Protein AF-A0A6N8ZCB4-F1 (afdb_monomer)

Secondary structure (DSSP, 8-state):
--HHHHHHHHHHHHHHHHHHTTT-HHHHHHHHHHHHHHHHHHHHHHHT---SSHHHHHHHHHHHHHHH--THHHHHHHHHHHHHHHHHH----HHHHHHHHHHHHHHHH-GGGHHHHS---------

Foldseek 3Di:
DVLVVLQVLLVVLLVVLVVCLVPPQLSSLVSLLSSLLSNLVSLCVLVVHDRPDPVRQQVSLVVLCVVQVDPLSNVLNVLSVVSNVCNVVVPDDSVSSVVNSVSSVCNNPPPSCPCSSPRDPPPDPDD

Mean predicted aligned error: 4.88 Å

Structure (mmCIF, N/CA/C/O backbone):
data_AF-A0A6N8ZCB4-F1
#
_entry.id   AF-A0A6N8ZCB4-F1
#
loop_
_atom_site.group_PDB
_atom_site.id
_atom_site.type_symbol
_atom_site.label_atom_id
_atom_site.label_alt_id
_atom_site.label_comp_id
_atom_site.label_asym_id
_atom_site.label_entity_id
_atom_site.label_seq_id
_atom_site.pdbx_PDB_ins_code
_atom_site.Cartn_x
_atom_site.Cartn_y
_atom_site.Cartn_z
_atom_site.occupancy
_atom_site.B_iso_or_equiv
_atom_site.auth_seq_id
_atom_site.auth_comp_id
_atom_site.auth_asym_id
_atom_site.auth_atom_id
_atom_site.pdbx_PDB_model_num
ATOM 1 N N . MET A 1 1 ? -14.830 13.642 7.486 1.00 59.03 1 MET A N 1
ATOM 2 C CA . MET A 1 1 ? -14.548 14.428 6.261 1.00 59.03 1 MET A CA 1
ATOM 3 C C . MET A 1 1 ? -13.111 14.262 5.731 1.00 59.03 1 MET A C 1
ATOM 5 O O . MET A 1 1 ? -12.894 14.617 4.583 1.00 59.03 1 MET A O 1
ATOM 9 N N . ALA A 1 2 ? -12.165 13.640 6.457 1.00 68.75 2 ALA A N 1
ATOM 10 C CA . ALA A 1 2 ? -10.828 13.297 5.932 1.00 68.75 2 ALA A CA 1
ATOM 11 C C . ALA A 1 2 ? -10.698 11.849 5.391 1.00 68.75 2 ALA A C 1
ATOM 13 O O . ALA A 1 2 ? -10.017 11.632 4.395 1.00 68.75 2 ALA A O 1
ATOM 14 N N . THR A 1 3 ? -11.438 10.876 5.940 1.00 82.50 3 THR A N 1
ATOM 15 C CA . THR A 1 3 ? -11.426 9.459 5.504 1.00 82.50 3 THR A CA 1
ATOM 16 C C . THR A 1 3 ? -11.688 9.258 4.006 1.00 82.50 3 THR A C 1
ATOM 18 O O . THR A 1 3 ? -10.925 8.568 3.338 1.00 82.50 3 THR A O 1
ATOM 21 N N . ARG A 1 4 ? -12.720 9.909 3.444 1.00 85.81 4 ARG A N 1
ATOM 22 C CA . ARG A 1 4 ? -13.045 9.804 2.007 1.00 85.81 4 ARG A CA 1
ATOM 23 C C . ARG A 1 4 ? -11.931 10.371 1.120 1.00 85.81 4 ARG A C 1
ATOM 25 O O . ARG A 1 4 ? -11.665 9.814 0.064 1.00 85.81 4 ARG A O 1
ATOM 32 N N . LYS A 1 5 ? -11.261 11.445 1.555 1.00 92.50 5 LYS A N 1
ATOM 33 C CA . LYS A 1 5 ? -10.121 12.026 0.828 1.00 92.50 5 LYS A CA 1
ATOM 34 C C . LYS A 1 5 ? -8.970 11.025 0.741 1.00 92.50 5 LYS A C 1
ATOM 36 O O . LYS A 1 5 ? -8.362 10.892 -0.312 1.00 92.50 5 LYS A O 1
ATOM 41 N N . TYR A 1 6 ? -8.691 10.318 1.833 1.00 94.06 6 TYR A N 1
ATOM 42 C CA . TYR A 1 6 ? -7.657 9.290 1.862 1.00 94.06 6 TYR A CA 1
ATOM 43 C C . TYR A 1 6 ? -8.021 8.063 1.011 1.00 94.06 6 TYR A C 1
ATOM 45 O O . TYR A 1 6 ? -7.175 7.581 0.270 1.00 94.06 6 TYR A O 1
ATOM 53 N N . GLN A 1 7 ? -9.278 7.612 1.018 1.00 94.00 7 GLN A N 1
ATOM 54 C CA . GLN A 1 7 ? -9.734 6.533 0.124 1.00 94.00 7 GLN A CA 1
ATOM 55 C C . GLN A 1 7 ? -9.573 6.910 -1.356 1.00 94.00 7 GLN A C 1
ATOM 57 O O . GLN A 1 7 ? -8.931 6.186 -2.106 1.00 94.00 7 GLN A O 1
ATOM 62 N N . GLN A 1 8 ? -10.039 8.099 -1.748 1.00 95.38 8 GLN A N 1
ATOM 63 C CA . GLN A 1 8 ? -9.885 8.595 -3.121 1.00 95.38 8 GLN A CA 1
ATOM 64 C C . GLN A 1 8 ? -8.414 8.751 -3.525 1.00 95.38 8 GLN A C 1
ATOM 66 O O . GLN A 1 8 ? -8.045 8.451 -4.656 1.00 95.38 8 GLN A O 1
ATOM 71 N N . ALA A 1 9 ? -7.557 9.211 -2.608 1.00 97.25 9 ALA A N 1
ATOM 72 C CA . ALA A 1 9 ? -6.123 9.296 -2.860 1.00 97.25 9 ALA A CA 1
ATOM 73 C C . ALA A 1 9 ? -5.485 7.908 -3.027 1.00 97.25 9 ALA A C 1
ATOM 75 O O . ALA A 1 9 ? -4.601 7.754 -3.862 1.00 97.25 9 ALA A O 1
ATOM 76 N N . SER A 1 10 ? -5.938 6.910 -2.262 1.00 97.75 10 SER A N 1
ATOM 77 C CA . SER A 1 10 ? -5.489 5.521 -2.392 1.00 97.75 10 SER A CA 1
ATOM 78 C C . SER A 1 10 ? -5.813 4.962 -3.778 1.00 97.75 10 SER A C 1
ATOM 80 O O . SER A 1 10 ? -4.911 4.522 -4.486 1.00 97.75 10 SER A O 1
ATOM 82 N N . GLU A 1 11 ? -7.071 5.089 -4.209 1.00 97.19 11 GLU A N 1
ATOM 83 C CA . GLU A 1 11 ? -7.534 4.668 -5.538 1.00 97.19 11 GLU A CA 1
ATOM 84 C C . GLU A 1 11 ? -6.770 5.384 -6.658 1.00 97.19 11 GLU A C 1
ATOM 86 O O . GLU A 1 11 ? -6.314 4.759 -7.616 1.00 97.19 11 GLU A O 1
ATOM 91 N N . HIS A 1 12 ? -6.587 6.700 -6.520 1.00 98.25 12 HIS A N 1
ATOM 92 C CA . HIS A 1 12 ? -5.858 7.498 -7.496 1.00 98.25 12 HIS A CA 1
ATOM 93 C C . HIS A 1 12 ? -4.396 7.060 -7.619 1.00 98.25 12 HIS A C 1
ATOM 95 O O . HIS A 1 12 ? -3.903 6.898 -8.733 1.00 98.25 12 HIS A O 1
ATOM 101 N N . PHE A 1 13 ? -3.705 6.841 -6.498 1.00 98.69 13 PHE A N 1
ATOM 102 C CA . PHE A 1 13 ? -2.318 6.391 -6.533 1.00 98.69 13 PHE A CA 1
ATOM 103 C C . PHE A 1 13 ? -2.172 4.983 -7.094 1.00 98.69 13 PHE A C 1
ATOM 105 O O . PHE A 1 13 ? -1.251 4.770 -7.874 1.00 98.69 13 PHE A O 1
ATOM 112 N N . LEU A 1 14 ? -3.084 4.057 -6.790 1.00 98.56 14 LEU A N 1
ATOM 113 C CA . LEU A 1 14 ? -3.036 2.716 -7.374 1.00 98.56 14 LEU A CA 1
ATOM 114 C C . LEU A 1 14 ? -3.213 2.763 -8.901 1.00 98.56 14 LEU A C 1
ATOM 116 O O . LEU A 1 14 ? -2.480 2.102 -9.632 1.00 98.56 14 LEU A O 1
ATOM 120 N N . ALA A 1 15 ? -4.133 3.598 -9.394 1.00 98.38 15 ALA A N 1
ATOM 121 C CA . ALA A 1 15 ? -4.316 3.797 -10.830 1.00 98.38 15 ALA A CA 1
ATOM 122 C C . ALA A 1 15 ? -3.070 4.410 -11.496 1.00 98.38 15 ALA A C 1
ATOM 124 O O . ALA A 1 15 ? -2.675 3.967 -12.571 1.00 98.38 15 ALA A O 1
ATOM 125 N N . GLN A 1 16 ? -2.434 5.397 -10.854 1.00 98.50 16 GLN A N 1
ATOM 126 C CA . GLN A 1 16 ? -1.174 5.969 -11.340 1.00 98.50 16 GLN A CA 1
ATOM 127 C C . GLN A 1 16 ? -0.039 4.942 -11.325 1.00 98.50 16 GLN A C 1
ATOM 129 O O . GLN A 1 16 ? 0.710 4.868 -12.289 1.00 98.50 16 GLN A O 1
ATOM 134 N N . ALA A 1 17 ? 0.064 4.118 -10.281 1.00 98.50 17 ALA A N 1
ATOM 135 C CA . ALA A 1 17 ? 1.085 3.079 -10.189 1.00 98.50 17 ALA A CA 1
ATOM 136 C C . ALA A 1 17 ? 1.014 2.106 -11.375 1.00 98.50 17 ALA A C 1
ATOM 138 O O . ALA A 1 17 ? 2.032 1.810 -11.991 1.00 98.50 17 ALA A O 1
ATOM 139 N N . GLY A 1 18 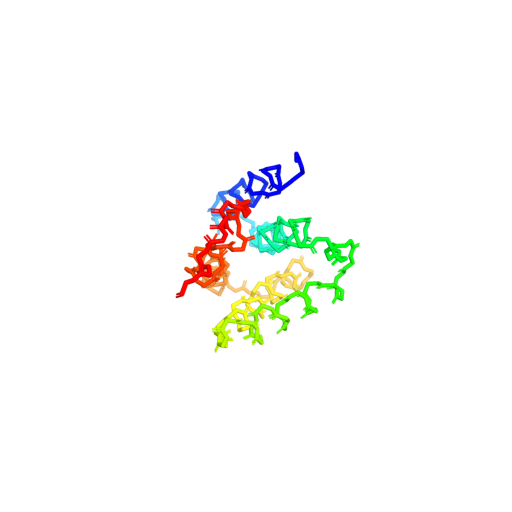? -0.196 1.682 -11.755 1.00 97.81 18 GLY A N 1
ATOM 140 C CA . GLY A 1 18 ? -0.396 0.828 -12.927 1.00 97.81 18 GLY A CA 1
ATOM 141 C C . GLY A 1 18 ? -0.049 1.501 -14.262 1.00 97.81 18 GLY A C 1
ATOM 142 O O . GLY A 1 18 ? 0.369 0.819 -15.192 1.00 97.81 18 GLY A O 1
ATOM 143 N N . GLN A 1 19 ? -0.192 2.828 -14.372 1.00 97.81 19 GLN A N 1
ATOM 144 C CA . GLN A 1 19 ? 0.240 3.580 -15.560 1.00 97.81 19 GLN A CA 1
ATOM 145 C C . GLN A 1 19 ? 1.768 3.653 -15.648 1.00 97.81 19 GLN A C 1
ATOM 147 O O . GLN A 1 19 ? 2.325 3.436 -16.721 1.00 97.81 19 GLN A O 1
ATOM 152 N N . GLU A 1 20 ? 2.425 3.921 -14.519 1.00 97.94 20 GLU A N 1
ATOM 153 C CA . GLU A 1 20 ? 3.883 4.051 -14.434 1.00 97.94 20 GLU A CA 1
ATOM 154 C C . GLU A 1 20 ? 4.604 2.702 -14.549 1.00 97.94 20 GLU A C 1
ATOM 156 O O . GLU A 1 20 ? 5.763 2.665 -14.941 1.00 97.94 20 GLU A O 1
ATOM 161 N N . LEU A 1 21 ? 3.930 1.578 -14.280 1.00 97.75 21 LEU A N 1
ATOM 162 C CA . LEU A 1 21 ? 4.518 0.235 -14.378 1.00 97.75 21 LEU A CA 1
ATOM 163 C C . LEU A 1 21 ? 5.152 -0.046 -15.755 1.00 97.75 21 LEU A C 1
ATOM 165 O O . LEU A 1 21 ? 6.115 -0.800 -15.856 1.00 97.75 21 LEU A O 1
ATOM 169 N N . ALA A 1 22 ? 4.631 0.573 -16.819 1.00 93.88 22 ALA A N 1
ATOM 170 C CA . ALA A 1 22 ? 5.149 0.419 -18.176 1.00 93.88 22 ALA A CA 1
ATOM 171 C C . ALA A 1 22 ? 6.296 1.388 -18.533 1.00 93.88 22 ALA A C 1
ATOM 173 O O . ALA A 1 22 ? 6.887 1.244 -19.606 1.00 93.88 22 ALA A O 1
ATOM 174 N N . SER A 1 23 ? 6.592 2.385 -17.693 1.00 96.12 23 SER A N 1
ATOM 175 C CA . SER A 1 23 ? 7.492 3.502 -18.025 1.00 96.12 23 SER A CA 1
ATOM 176 C C . SER A 1 23 ? 8.544 3.826 -16.966 1.00 96.12 23 SER A C 1
ATOM 178 O O . SER A 1 23 ? 9.684 4.107 -17.329 1.00 96.12 23 SER A O 1
ATOM 180 N N . ASP A 1 24 ? 8.182 3.814 -15.687 1.00 98.25 24 ASP A N 1
ATOM 181 C CA . ASP A 1 24 ? 9.005 4.274 -14.568 1.00 98.25 24 ASP A CA 1
ATOM 182 C C . ASP A 1 24 ? 8.712 3.414 -13.323 1.00 98.25 24 ASP A C 1
ATOM 184 O O . ASP A 1 24 ? 7.780 3.663 -12.553 1.00 98.25 24 ASP A O 1
ATOM 188 N N . LEU A 1 25 ? 9.504 2.349 -13.147 1.00 98.50 25 LEU A N 1
ATOM 189 C CA . LEU A 1 25 ? 9.333 1.379 -12.061 1.00 98.50 25 LEU A CA 1
ATOM 190 C C . LEU A 1 25 ? 9.503 1.989 -10.655 1.00 98.50 25 LEU A C 1
ATOM 192 O O . LEU A 1 25 ? 8.685 1.662 -9.785 1.00 98.50 25 LEU A O 1
ATOM 196 N N . PRO A 1 26 ? 10.477 2.888 -10.394 1.00 98.56 26 PRO A N 1
ATOM 197 C CA . PRO A 1 26 ? 10.546 3.628 -9.135 1.00 98.56 26 PRO A CA 1
ATOM 198 C C . PRO A 1 26 ? 9.267 4.407 -8.840 1.00 98.56 26 PRO A C 1
ATOM 200 O O . PRO A 1 26 ? 8.718 4.302 -7.741 1.00 98.56 26 PRO A O 1
ATOM 203 N N . GLN A 1 27 ? 8.745 5.148 -9.820 1.00 98.62 27 GLN A N 1
ATOM 204 C CA . GLN A 1 27 ? 7.514 5.914 -9.636 1.00 98.62 27 GLN A CA 1
ATOM 205 C C . GLN A 1 27 ? 6.296 5.011 -9.447 1.00 98.62 27 GLN A C 1
ATOM 207 O O . GLN A 1 27 ? 5.462 5.299 -8.585 1.00 98.62 27 GLN A O 1
ATOM 212 N N . ALA A 1 28 ? 6.200 3.901 -10.182 1.00 98.75 28 ALA A N 1
ATOM 213 C CA . ALA A 1 28 ? 5.161 2.897 -9.967 1.00 98.75 28 ALA A CA 1
ATOM 214 C C . ALA A 1 28 ? 5.190 2.374 -8.523 1.00 98.75 28 ALA A C 1
ATOM 216 O O . ALA A 1 28 ? 4.154 2.286 -7.860 1.00 98.75 28 ALA A O 1
ATOM 217 N N . SER A 1 29 ? 6.392 2.120 -8.009 1.00 98.81 29 SER A N 1
ATOM 218 C CA . SER A 1 29 ? 6.616 1.588 -6.670 1.00 98.81 29 SER A CA 1
ATOM 219 C C . SER A 1 29 ? 6.245 2.598 -5.573 1.00 98.81 29 SER A C 1
ATOM 221 O O . SER A 1 29 ? 5.470 2.274 -4.669 1.00 98.81 29 SER A O 1
ATOM 223 N N . GLU A 1 30 ? 6.681 3.857 -5.689 1.00 98.75 30 GLU A N 1
ATOM 224 C CA . GLU A 1 30 ? 6.309 4.917 -4.738 1.00 98.75 30 GLU A CA 1
ATOM 225 C C . GLU A 1 30 ? 4.799 5.184 -4.739 1.00 98.75 30 GLU A C 1
ATOM 227 O O . GLU A 1 30 ? 4.185 5.401 -3.690 1.00 98.75 30 GLU A O 1
ATOM 232 N N . LYS A 1 31 ? 4.152 5.119 -5.907 1.00 98.81 31 LYS A N 1
ATOM 233 C CA . LYS A 1 31 ? 2.694 5.247 -6.012 1.00 98.81 31 LYS A CA 1
ATOM 234 C C . LYS A 1 31 ? 1.970 4.058 -5.387 1.00 98.81 31 LYS A C 1
ATOM 236 O O . LYS A 1 31 ? 0.986 4.275 -4.679 1.00 98.81 31 LYS A O 1
ATOM 241 N N . GLY A 1 32 ? 2.471 2.837 -5.567 1.00 98.81 32 GLY A N 1
ATOM 242 C CA . GLY A 1 32 ? 1.957 1.642 -4.898 1.00 98.81 32 GLY A CA 1
ATOM 243 C C . GLY A 1 32 ? 2.012 1.765 -3.374 1.00 98.81 32 GLY A C 1
ATOM 244 O O . GLY A 1 32 ? 0.993 1.631 -2.690 1.00 98.81 32 GLY A O 1
ATOM 245 N N . TRP A 1 33 ? 3.172 2.133 -2.825 1.00 98.75 33 TRP A N 1
ATOM 246 C CA . TRP A 1 33 ? 3.304 2.397 -1.391 1.00 98.75 33 TRP A CA 1
ATOM 247 C C . TRP A 1 33 ? 2.401 3.547 -0.922 1.00 98.75 33 TRP A C 1
ATOM 249 O O . TRP A 1 33 ? 1.718 3.453 0.107 1.00 98.75 33 TRP A O 1
ATOM 259 N N . GLY A 1 34 ? 2.327 4.623 -1.707 1.00 98.50 3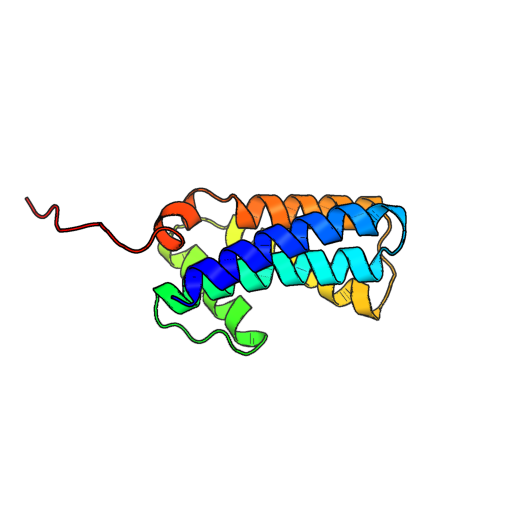4 GLY A N 1
ATOM 260 C CA . GLY A 1 34 ? 1.409 5.733 -1.495 1.00 98.50 34 GLY A CA 1
ATOM 261 C C . GLY A 1 34 ? -0.036 5.255 -1.363 1.00 98.50 34 GLY A C 1
ATOM 262 O O . GLY A 1 34 ? -0.711 5.609 -0.396 1.00 98.50 34 GLY A O 1
ATOM 263 N N . ALA A 1 35 ? -0.505 4.395 -2.266 1.00 98.56 35 ALA A N 1
ATOM 264 C CA . ALA A 1 35 ? -1.852 3.841 -2.222 1.00 98.56 35 ALA A CA 1
ATOM 265 C C . ALA A 1 35 ? -2.117 3.066 -0.918 1.00 98.56 35 ALA A C 1
ATOM 267 O O . ALA A 1 35 ? -3.122 3.326 -0.242 1.00 98.56 35 ALA A O 1
ATOM 268 N N . ALA A 1 36 ? -1.185 2.199 -0.513 1.00 98.50 36 ALA A N 1
ATOM 269 C CA . ALA A 1 36 ? -1.270 1.442 0.736 1.00 98.50 36 ALA A CA 1
ATOM 270 C C . ALA A 1 36 ? -1.309 2.358 1.975 1.00 98.50 36 ALA A C 1
ATOM 272 O O . ALA A 1 36 ? -2.140 2.192 2.869 1.00 98.50 36 ALA A O 1
ATOM 273 N N . THR A 1 37 ? -0.453 3.379 2.049 1.00 98.25 37 THR A N 1
ATOM 274 C CA . THR A 1 37 ? -0.462 4.281 3.213 1.00 98.25 37 THR A CA 1
ATOM 275 C C . THR A 1 37 ? -1.725 5.130 3.288 1.00 98.25 37 THR A C 1
ATOM 277 O O . THR A 1 37 ? -2.210 5.393 4.388 1.00 98.25 37 THR A O 1
ATOM 280 N N . GLN A 1 38 ? -2.301 5.539 2.154 1.00 97.62 38 GLN A N 1
ATOM 281 C CA . GLN A 1 38 ? -3.550 6.300 2.141 1.00 97.62 38 GLN A CA 1
ATOM 282 C C . GLN A 1 38 ? -4.730 5.471 2.667 1.00 97.62 38 GLN A C 1
ATOM 284 O O . GLN A 1 38 ? -5.511 5.989 3.468 1.00 97.62 38 GLN A O 1
ATOM 289 N N . ILE A 1 39 ? -4.834 4.178 2.329 1.00 97.0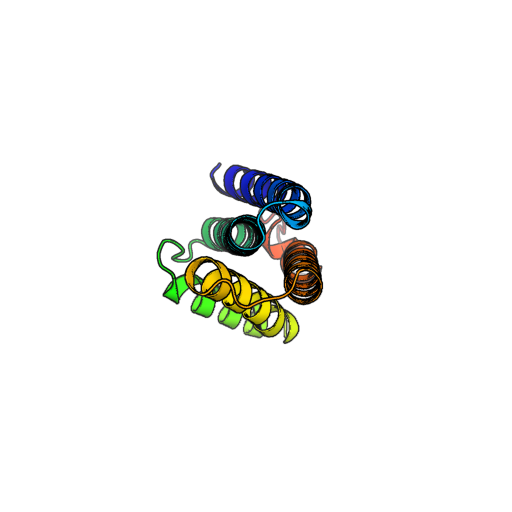0 39 ILE A N 1
ATOM 290 C CA . ILE A 1 39 ? -5.908 3.346 2.893 1.00 97.00 39 ILE A CA 1
ATOM 291 C C . ILE A 1 39 ? -5.739 3.152 4.408 1.00 97.00 39 ILE A C 1
ATOM 293 O O . ILE A 1 39 ? -6.709 3.263 5.163 1.00 97.00 39 ILE A O 1
ATOM 297 N N . LEU A 1 40 ? -4.498 2.998 4.888 1.00 97.06 40 LEU A N 1
ATOM 298 C CA . LEU A 1 40 ? -4.208 2.934 6.323 1.00 97.06 40 LEU A CA 1
ATOM 299 C C . LEU A 1 40 ? -4.510 4.257 7.040 1.00 97.06 40 LEU A C 1
ATOM 301 O O . LEU A 1 40 ? -5.030 4.237 8.155 1.00 97.06 40 LEU A O 1
ATOM 305 N N . LYS A 1 41 ? -4.246 5.409 6.408 1.00 96.25 41 LYS A N 1
ATOM 306 C CA . LYS A 1 41 ? -4.638 6.729 6.933 1.00 96.25 41 LYS A CA 1
ATOM 307 C C . LYS A 1 41 ? -6.149 6.875 7.022 1.00 96.25 41 LYS A C 1
ATOM 309 O O . LYS A 1 41 ? -6.633 7.398 8.018 1.00 96.25 41 LYS A O 1
ATOM 314 N N . ALA A 1 42 ? -6.897 6.394 6.028 1.00 95.00 42 ALA A N 1
ATOM 315 C CA . ALA A 1 42 ? -8.357 6.418 6.062 1.00 95.00 42 ALA A CA 1
ATOM 316 C C . ALA A 1 42 ? -8.900 5.678 7.295 1.00 95.00 42 ALA A C 1
ATOM 318 O O . ALA A 1 42 ? -9.723 6.225 8.033 1.00 95.00 42 ALA A O 1
ATOM 319 N N . ILE A 1 43 ? -8.383 4.471 7.542 1.00 94.75 43 ILE A N 1
ATOM 320 C CA . ILE A 1 43 ? -8.751 3.641 8.695 1.00 94.75 43 ILE A CA 1
ATOM 321 C C . ILE A 1 43 ? -8.325 4.309 10.007 1.00 94.75 43 ILE A C 1
ATOM 323 O O . ILE A 1 43 ? -9.123 4.431 10.936 1.00 94.75 43 ILE A O 1
ATOM 327 N N . ALA A 1 44 ? -7.079 4.775 10.090 1.00 94.56 44 ALA A N 1
ATOM 328 C CA . ALA A 1 44 ? -6.554 5.411 11.290 1.00 94.56 44 ALA A CA 1
ATOM 329 C C . ALA A 1 44 ? -7.321 6.688 11.651 1.00 94.56 44 ALA A C 1
ATOM 331 O O . ALA A 1 44 ? -7.672 6.871 12.811 1.00 94.56 44 ALA A O 1
ATOM 332 N N . GLU A 1 45 ? -7.649 7.526 10.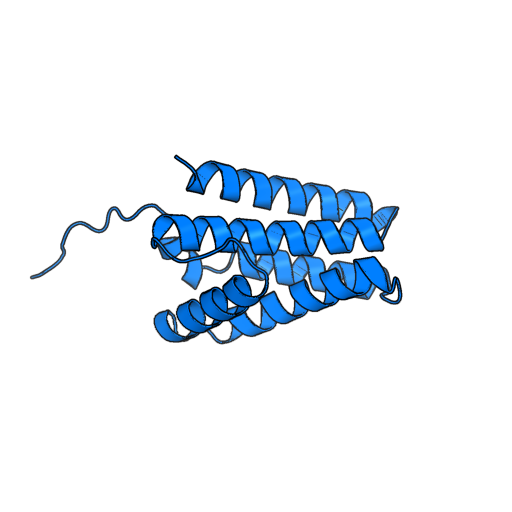668 1.00 94.00 45 GLU A N 1
ATOM 333 C CA . GLU A 1 45 ? -8.481 8.719 10.848 1.00 94.00 45 GLU A CA 1
ATOM 334 C C . GLU A 1 45 ? -9.854 8.356 11.424 1.00 94.00 45 GLU A C 1
ATOM 336 O O . GLU A 1 45 ? -10.312 8.966 12.387 1.00 94.00 45 GLU A O 1
ATOM 341 N N . GLN A 1 46 ? -10.495 7.314 10.885 1.00 90.62 46 GLN A N 1
ATOM 342 C CA . GLN A 1 46 ? -11.787 6.842 11.380 1.00 90.62 46 GLN A CA 1
ATOM 343 C C . GLN A 1 46 ? -11.708 6.311 12.820 1.00 90.62 46 GLN A C 1
ATOM 345 O O . GLN A 1 46 ? -12.670 6.426 13.579 1.00 90.62 46 GLN A O 1
ATOM 350 N N . ARG A 1 47 ? -10.569 5.729 13.202 1.00 90.12 47 ARG A N 1
ATOM 351 C CA . ARG A 1 47 ? -10.330 5.154 14.532 1.00 90.12 47 ARG A CA 1
ATOM 352 C C . ARG A 1 47 ? -9.691 6.136 15.523 1.00 90.12 47 ARG A C 1
ATOM 354 O O . ARG A 1 47 ? -9.480 5.768 16.677 1.00 90.12 47 ARG A O 1
ATOM 361 N N . GLY A 1 48 ? -9.368 7.360 15.101 1.00 93.12 48 GLY A N 1
ATOM 362 C CA . GLY A 1 48 ? -8.635 8.330 15.920 1.00 93.12 48 GLY A CA 1
ATOM 363 C C . GLY A 1 48 ? -7.198 7.898 16.248 1.00 93.12 48 GLY A C 1
ATOM 364 O O . GLY A 1 48 ? -6.666 8.250 17.298 1.00 93.12 48 GLY A O 1
ATOM 365 N N . TRP A 1 49 ? -6.574 7.090 15.389 1.00 95.38 49 TRP A N 1
ATOM 366 C CA . TRP A 1 49 ? -5.197 6.625 15.548 1.00 95.38 49 TRP A CA 1
ATOM 367 C C . TRP A 1 49 ? -4.195 7.572 14.877 1.00 95.38 49 TRP A C 1
ATOM 369 O O . TRP A 1 49 ? -4.472 8.203 13.853 1.00 95.38 49 TRP A O 1
ATOM 379 N N . GLU A 1 50 ? -2.984 7.632 15.433 1.00 96.38 50 GLU A N 1
ATOM 380 C CA . GLU A 1 50 ? -1.879 8.373 14.823 1.00 96.38 50 GLU A CA 1
ATOM 381 C C . GLU A 1 50 ? -1.516 7.780 13.452 1.00 96.38 50 GLU A C 1
ATOM 383 O O . GLU A 1 50 ? -1.394 6.566 13.320 1.00 96.38 50 GLU A O 1
ATOM 388 N N . HIS A 1 51 ? -1.295 8.627 12.440 1.00 95.56 51 HIS A N 1
ATOM 389 C CA . HIS A 1 51 ? -1.001 8.173 11.067 1.00 95.56 51 HIS A CA 1
ATOM 390 C C . HIS A 1 51 ? -0.039 9.084 10.279 1.00 95.56 51 HIS A C 1
ATOM 392 O O . HIS A 1 51 ? 0.138 8.930 9.076 1.00 95.56 51 HIS A O 1
ATOM 398 N N . ASN A 1 52 ? 0.623 10.025 10.962 1.00 90.94 52 ASN A N 1
ATOM 399 C CA . ASN A 1 52 ? 1.475 11.045 10.328 1.00 90.94 52 ASN A CA 1
ATOM 400 C C . ASN A 1 52 ? 2.973 10.691 10.221 1.00 90.94 52 ASN A C 1
ATOM 402 O O . ASN A 1 52 ? 3.782 11.560 9.914 1.00 90.94 52 ASN A O 1
ATOM 406 N N . ARG A 1 53 ? 3.384 9.456 10.532 1.00 93.06 53 ARG A N 1
ATOM 407 C CA . ARG A 1 53 ? 4.795 9.023 10.519 1.00 93.06 53 ARG A CA 1
ATOM 408 C C . ARG A 1 53 ? 4.890 7.588 10.010 1.00 93.06 53 ARG A C 1
ATOM 410 O O . ARG A 1 53 ? 3.996 6.802 10.299 1.00 93.06 53 ARG A O 1
ATOM 417 N N . HIS A 1 54 ? 6.007 7.226 9.378 1.00 89.81 54 HIS A N 1
ATOM 418 C CA . HIS A 1 54 ? 6.272 5.868 8.875 1.00 89.81 54 HIS A CA 1
ATOM 419 C C . HIS A 1 54 ? 6.006 4.774 9.916 1.00 89.81 54 HIS A C 1
ATOM 421 O O . HIS A 1 54 ? 5.262 3.830 9.656 1.00 89.81 54 HIS A O 1
ATOM 427 N N . ARG A 1 55 ? 6.516 4.956 11.146 1.00 93.06 55 ARG A N 1
ATOM 428 C CA . ARG A 1 55 ? 6.301 4.009 12.255 1.00 93.06 55 ARG A CA 1
ATOM 429 C C . ARG A 1 55 ? 4.818 3.739 12.545 1.00 93.06 55 ARG A C 1
ATOM 431 O O . ARG A 1 55 ? 4.482 2.688 13.074 1.00 93.06 55 ARG A O 1
ATOM 438 N N . HIS A 1 56 ? 3.931 4.692 12.248 1.00 97.06 56 HIS A N 1
ATOM 439 C CA . HIS A 1 56 ? 2.512 4.538 12.537 1.00 97.06 56 HIS A CA 1
ATOM 440 C C . HIS A 1 56 ? 1.867 3.494 11.630 1.00 97.06 56 HIS A C 1
ATOM 442 O O . HIS A 1 56 ? 1.009 2.766 12.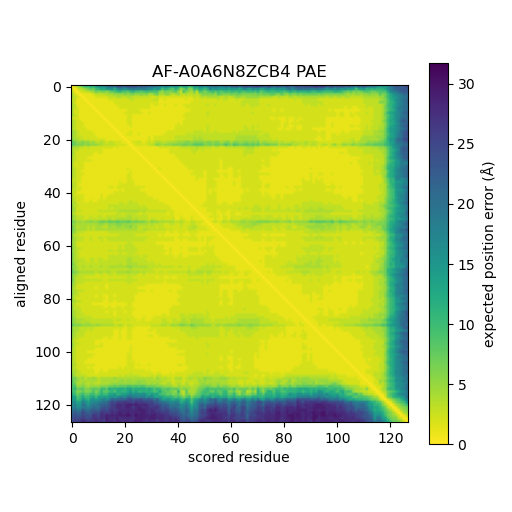108 1.00 97.06 56 HIS A O 1
ATOM 448 N N . TYR A 1 57 ? 2.297 3.348 10.374 1.00 97.25 57 TYR A N 1
ATOM 449 C CA . TYR A 1 57 ? 1.729 2.336 9.478 1.00 97.25 57 TYR A CA 1
ATOM 450 C C . TYR A 1 57 ? 2.008 0.910 9.976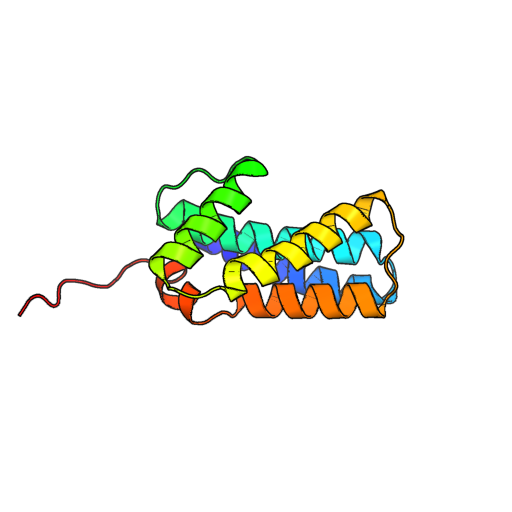 1.00 97.25 57 TYR A C 1
ATOM 452 O O . TYR A 1 57 ? 1.127 0.052 9.932 1.00 97.25 57 TYR A O 1
ATOM 460 N N . LEU A 1 58 ? 3.186 0.680 10.569 1.00 94.69 58 LEU A N 1
ATOM 461 C CA . LEU A 1 58 ? 3.517 -0.582 11.243 1.00 94.69 58 LEU A CA 1
ATOM 462 C C . LEU A 1 58 ? 2.612 -0.837 12.457 1.00 94.69 58 LEU A C 1
ATOM 464 O O . LEU A 1 58 ? 2.110 -1.945 12.648 1.00 94.69 58 LEU A O 1
ATOM 468 N N . SER A 1 59 ? 2.360 0.196 13.262 1.00 96.25 59 SER A N 1
ATOM 469 C CA . SER A 1 59 ? 1.446 0.097 14.403 1.00 96.25 59 SER A CA 1
ATOM 470 C C . SER A 1 59 ? -0.002 -0.142 13.968 1.00 96.25 59 SER A C 1
ATOM 472 O O . SER A 1 59 ? -0.690 -0.952 14.581 1.00 96.25 59 SER A O 1
ATOM 474 N N . ILE A 1 60 ? -0.468 0.538 12.914 1.00 97.31 60 ILE A N 1
ATOM 475 C CA . ILE A 1 60 ? -1.822 0.386 12.366 1.00 97.31 60 ILE A CA 1
ATOM 476 C C . ILE A 1 60 ? -2.013 -1.045 11.859 1.00 97.31 60 ILE A C 1
ATOM 478 O O . ILE A 1 60 ? -2.963 -1.704 12.265 1.00 97.31 60 ILE A O 1
ATOM 482 N N . THR A 1 61 ? -1.097 -1.554 11.033 1.00 96.81 61 THR A N 1
ATOM 483 C CA . THR A 1 61 ? -1.196 -2.916 10.476 1.00 96.81 61 THR A CA 1
ATOM 484 C C . THR A 1 61 ? -1.129 -3.995 11.552 1.00 96.81 61 THR A C 1
ATOM 486 O O . THR A 1 61 ? -1.880 -4.962 11.483 1.00 96.81 61 THR A O 1
ATOM 489 N N . SER A 1 62 ? -0.309 -3.806 12.591 1.00 95.88 62 SER A N 1
ATOM 490 C CA . SER A 1 62 ? -0.252 -4.733 13.730 1.00 95.88 62 SER A CA 1
ATOM 491 C C . SER A 1 62 ? -1.567 -4.759 14.512 1.00 95.88 62 SER A C 1
ATOM 493 O O . SER A 1 62 ? -2.081 -5.833 14.799 1.00 95.88 62 SER A O 1
ATOM 495 N N . ARG A 1 63 ? -2.158 -3.589 14.793 1.00 96.06 63 ARG A N 1
ATOM 496 C CA . ARG A 1 63 ? -3.469 -3.505 15.456 1.00 96.06 63 ARG A CA 1
ATOM 497 C C . ARG A 1 63 ? -4.574 -4.133 14.617 1.00 96.06 63 ARG A C 1
ATOM 499 O O . ARG A 1 63 ? -5.392 -4.861 15.156 1.00 96.06 63 ARG A O 1
ATOM 506 N N . LEU A 1 64 ? -4.591 -3.868 13.310 1.00 95.94 64 LEU A N 1
ATOM 507 C CA . LEU A 1 64 ? -5.590 -4.439 12.407 1.00 95.94 64 LEU A CA 1
ATOM 508 C C . LEU A 1 64 ? -5.480 -5.962 12.343 1.00 95.94 64 LEU A C 1
ATOM 510 O O . LEU A 1 64 ? -6.501 -6.632 12.448 1.00 95.94 64 LEU A O 1
ATOM 514 N N . ARG A 1 65 ? -4.264 -6.512 12.260 1.00 95.56 65 ARG A N 1
ATOM 515 C CA . ARG A 1 65 ? -4.032 -7.956 12.383 1.00 95.56 65 ARG A CA 1
ATOM 516 C C . ARG A 1 65 ? -4.579 -8.497 13.705 1.00 95.56 65 ARG A C 1
ATOM 518 O O . ARG A 1 65 ? -5.268 -9.506 13.699 1.00 95.56 65 ARG A O 1
ATOM 525 N N . ASP A 1 66 ? -4.288 -7.842 14.828 1.00 95.31 66 ASP A N 1
ATOM 526 C CA . ASP A 1 66 ? -4.724 -8.318 16.148 1.00 95.31 66 ASP A CA 1
ATOM 527 C C . ASP A 1 66 ? -6.255 -8.247 16.316 1.00 95.31 66 ASP A C 1
ATOM 529 O O . ASP A 1 66 ? -6.845 -9.123 16.942 1.00 95.31 66 ASP A O 1
ATOM 533 N N . GLU A 1 67 ? -6.909 -7.233 15.737 1.00 94.06 67 GLU A N 1
ATOM 534 C CA . GLU A 1 67 ? -8.371 -7.072 15.766 1.00 94.06 67 GLU A CA 1
ATOM 535 C C . GLU A 1 67 ? -9.101 -8.058 14.840 1.00 94.06 67 GLU A C 1
ATOM 537 O O . GLU A 1 67 ? -10.184 -8.531 15.182 1.00 94.06 67 GLU A O 1
ATOM 542 N N . THR A 1 68 ? -8.535 -8.347 13.667 1.00 93.69 68 THR A N 1
ATOM 543 C CA . THR A 1 68 ? -9.182 -9.169 12.627 1.00 93.69 68 THR A CA 1
ATOM 544 C C . THR A 1 68 ? -8.772 -10.640 12.674 1.00 93.69 68 THR A C 1
ATOM 546 O O . THR A 1 68 ? -9.486 -11.493 12.152 1.00 93.69 68 THR A O 1
ATOM 549 N N . GLY A 1 69 ? -7.620 -10.948 13.275 1.00 95.19 69 GLY A N 1
ATOM 550 C CA . GLY A 1 69 ? -6.955 -12.246 13.167 1.00 95.19 69 GLY A CA 1
ATOM 551 C C . GLY A 1 69 ? -6.287 -12.493 11.808 1.00 95.19 69 GLY A C 1
ATOM 552 O O . GLY A 1 69 ? -5.693 -13.554 11.621 1.00 95.19 69 GLY A O 1
ATOM 553 N N . ASP A 1 70 ? -6.357 -11.542 10.871 1.00 95.75 70 ASP A N 1
ATOM 554 C CA . ASP A 1 70 ? -5.844 -11.707 9.515 1.00 95.75 70 ASP A CA 1
ATOM 555 C C . ASP A 1 70 ? -4.350 -11.348 9.433 1.00 95.75 70 ASP A C 1
ATOM 557 O O . ASP A 1 70 ? -3.938 -10.182 9.486 1.00 95.75 70 ASP A O 1
ATOM 561 N N . GLY A 1 71 ? -3.523 -12.388 9.305 1.00 93.44 71 GLY A N 1
ATOM 562 C CA . GLY A 1 71 ? -2.075 -12.274 9.141 1.00 93.44 71 GLY A CA 1
ATOM 563 C C . GLY A 1 71 ? -1.648 -11.605 7.833 1.00 93.44 71 GLY A C 1
ATOM 564 O O . GLY A 1 71 ? -0.569 -11.000 7.793 1.00 93.44 71 GLY A O 1
ATOM 565 N N . ASP A 1 72 ? -2.483 -11.652 6.792 1.00 96.62 72 ASP A N 1
ATOM 566 C CA . ASP A 1 72 ? -2.138 -11.122 5.475 1.00 96.62 72 ASP A CA 1
ATOM 567 C C . ASP A 1 72 ? -1.995 -9.605 5.492 1.00 96.62 72 ASP A C 1
ATOM 569 O O . ASP A 1 72 ? -1.137 -9.071 4.797 1.00 96.62 72 ASP A O 1
ATOM 573 N N . ILE A 1 73 ? -2.711 -8.896 6.367 1.00 97.19 73 ILE A N 1
ATOM 574 C CA . ILE A 1 73 ? -2.606 -7.434 6.494 1.00 97.19 73 ILE A CA 1
ATOM 575 C C . ILE A 1 73 ? -1.147 -6.997 6.698 1.00 97.19 73 ILE A C 1
ATOM 577 O O . ILE A 1 73 ? -0.676 -6.037 6.081 1.00 97.19 73 ILE A O 1
ATOM 581 N N . ARG A 1 74 ? -0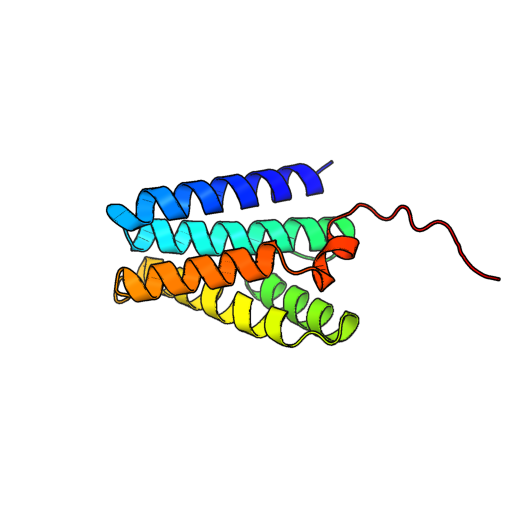.400 -7.704 7.559 1.00 95.12 74 ARG A N 1
ATOM 582 C CA . ARG A 1 74 ? 1.003 -7.360 7.826 1.00 95.12 74 ARG A CA 1
ATOM 583 C C . ARG A 1 74 ? 1.921 -7.774 6.680 1.00 95.12 74 ARG A C 1
ATOM 585 O O . ARG A 1 74 ? 2.874 -7.035 6.413 1.00 95.12 74 ARG A O 1
ATOM 592 N N . ARG A 1 75 ? 1.646 -8.923 6.052 1.00 96.88 75 ARG A N 1
ATOM 593 C CA . ARG A 1 75 ? 2.406 -9.467 4.917 1.00 96.88 75 ARG A CA 1
ATOM 594 C C . ARG A 1 75 ? 2.286 -8.558 3.696 1.00 96.88 75 ARG A C 1
ATOM 596 O O . ARG A 1 75 ? 3.307 -8.096 3.207 1.00 96.88 75 ARG A O 1
ATOM 603 N N . LEU A 1 76 ? 1.063 -8.215 3.297 1.00 98.44 76 LEU A N 1
ATOM 604 C CA . LEU A 1 76 ? 0.768 -7.362 2.143 1.00 98.44 76 LEU A CA 1
ATOM 605 C C . LEU A 1 76 ? 1.346 -5.948 2.313 1.00 98.44 76 LEU A C 1
ATOM 607 O O . LEU A 1 76 ? 1.933 -5.386 1.392 1.00 98.44 76 LEU A O 1
ATOM 611 N N . PHE A 1 77 ? 1.276 -5.374 3.522 1.00 98.19 77 PHE A N 1
ATOM 612 C CA . PHE A 1 77 ? 1.965 -4.105 3.792 1.00 98.19 77 PHE A CA 1
ATOM 613 C C . PHE A 1 77 ? 3.501 -4.239 3.781 1.00 98.19 77 PHE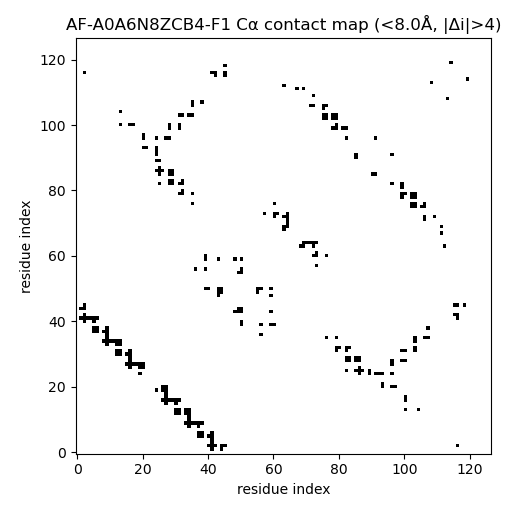 A C 1
ATOM 615 O O . PHE A 1 77 ? 4.214 -3.261 3.554 1.00 98.19 77 PHE A O 1
ATOM 622 N N . GLY A 1 78 ? 4.027 -5.439 4.040 1.00 97.94 78 GLY A N 1
ATOM 623 C CA . GLY A 1 78 ? 5.434 -5.772 3.823 1.00 97.94 78 GLY A CA 1
ATOM 624 C C . GLY A 1 78 ? 5.836 -5.604 2.359 1.00 97.94 78 GLY A C 1
ATOM 625 O O . GLY A 1 78 ? 6.785 -4.875 2.093 1.00 97.94 78 GLY A O 1
ATOM 626 N N . SER A 1 79 ? 5.062 -6.161 1.424 1.00 98.19 79 SER A N 1
ATOM 627 C CA . SER A 1 79 ? 5.275 -5.979 -0.020 1.00 98.19 79 SER A CA 1
ATOM 628 C C . SER A 1 79 ? 5.213 -4.503 -0.423 1.00 98.19 79 SER A C 1
ATOM 630 O O . SER A 1 79 ? 6.102 -4.003 -1.105 1.00 98.19 79 SER A O 1
ATOM 632 N N . ALA A 1 80 ? 4.246 -3.748 0.114 1.00 98.50 80 ALA A N 1
ATOM 633 C CA . ALA A 1 80 ? 4.196 -2.298 -0.084 1.00 98.50 80 ALA A CA 1
ATOM 634 C C . ALA A 1 80 ? 5.456 -1.573 0.435 1.00 98.50 80 ALA A C 1
ATOM 636 O O . ALA A 1 80 ? 5.864 -0.565 -0.133 1.00 98.50 80 ALA A O 1
ATOM 637 N N . SER A 1 81 ? 6.078 -2.059 1.515 1.00 98.06 81 SER A N 1
ATOM 638 C CA . SER A 1 81 ? 7.319 -1.476 2.049 1.00 98.06 81 SER A CA 1
ATOM 639 C C . SER A 1 81 ? 8.515 -1.740 1.128 1.00 98.06 81 SER A C 1
ATOM 641 O O . SER A 1 81 ? 9.327 -0.840 0.952 1.00 98.06 81 SER A O 1
ATOM 643 N N . LEU A 1 82 ? 8.583 -2.915 0.492 1.00 98.25 82 LEU A N 1
ATOM 644 C CA . LEU A 1 82 ? 9.613 -3.225 -0.509 1.00 98.25 82 LEU A CA 1
ATOM 645 C C . LEU A 1 82 ? 9.503 -2.318 -1.741 1.00 98.25 82 LEU A C 1
ATOM 647 O O . LEU A 1 82 ? 10.514 -1.825 -2.226 1.00 98.25 82 LEU A O 1
ATOM 651 N N . LEU A 1 83 ? 8.282 -2.008 -2.192 1.00 98.69 83 LEU A N 1
ATOM 652 C CA . LEU A 1 83 ? 8.075 -1.006 -3.243 1.00 98.69 83 LEU A CA 1
ATOM 653 C C . LEU A 1 83 ? 8.651 0.366 -2.846 1.00 98.69 83 LEU A C 1
ATOM 655 O O . LEU A 1 83 ? 9.303 1.032 -3.645 1.00 98.69 83 LEU A O 1
ATOM 659 N N . HIS A 1 84 ? 8.450 0.792 -1.600 1.00 98.44 84 HIS A N 1
ATOM 660 C CA . HIS A 1 84 ? 9.018 2.056 -1.129 1.00 98.44 84 HIS A CA 1
ATOM 661 C C . HIS A 1 84 ? 10.551 2.041 -1.102 1.00 98.44 84 HIS A C 1
ATOM 663 O O . HIS A 1 84 ? 11.177 3.042 -1.428 1.00 98.44 84 HIS A O 1
ATOM 669 N N . GLU A 1 85 ? 11.167 0.918 -0.732 1.00 98.25 85 GLU A N 1
ATOM 670 C CA . GLU A 1 85 ? 12.622 0.751 -0.827 1.00 98.25 85 GLU A CA 1
ATOM 671 C C . GLU A 1 85 ? 13.081 0.839 -2.290 1.00 98.25 85 GLU A C 1
ATOM 673 O O . GLU A 1 85 ? 14.020 1.570 -2.605 1.00 98.25 85 GLU A O 1
ATOM 678 N N . ASN A 1 86 ? 12.352 0.203 -3.210 1.00 98.44 86 ASN A N 1
ATOM 679 C CA . ASN A 1 86 ? 12.659 0.239 -4.637 1.00 98.44 86 ASN A CA 1
ATOM 680 C C . ASN A 1 86 ? 12.577 1.633 -5.266 1.00 98.44 86 ASN A C 1
ATOM 682 O O . ASN A 1 86 ? 13.281 1.898 -6.234 1.00 98.44 86 ASN A O 1
ATOM 686 N N . PHE A 1 87 ? 11.774 2.549 -4.726 1.00 98.19 87 PHE A N 1
ATOM 687 C CA . PHE A 1 87 ? 11.795 3.939 -5.187 1.00 98.19 87 PHE A CA 1
ATOM 688 C C . PHE A 1 87 ? 13.191 4.579 -5.057 1.00 98.19 87 PHE A C 1
ATOM 690 O O . PHE A 1 87 ? 13.564 5.414 -5.881 1.00 98.19 87 PHE A O 1
ATOM 697 N N . TYR A 1 88 ? 13.970 4.178 -4.048 1.00 96.69 88 TYR A N 1
ATOM 698 C CA . TYR A 1 88 ? 15.326 4.679 -3.824 1.00 96.69 88 TYR A CA 1
ATOM 699 C C . TYR A 1 88 ? 16.396 3.830 -4.506 1.00 96.69 88 TYR A C 1
ATOM 701 O O . TYR A 1 88 ? 17.358 4.387 -5.032 1.00 96.69 88 TYR A O 1
ATOM 709 N N . GLU A 1 89 ? 16.233 2.508 -4.483 1.00 97.06 89 GLU A N 1
ATOM 710 C CA . GLU A 1 89 ? 17.261 1.571 -4.952 1.00 97.06 89 GLU A CA 1
ATOM 711 C C . GLU A 1 89 ? 17.118 1.237 -6.448 1.00 97.06 89 GLU A C 1
ATOM 713 O O . GLU A 1 89 ? 18.116 1.091 -7.141 1.00 97.06 89 GLU A O 1
ATOM 718 N N . ASN A 1 90 ? 15.888 1.194 -6.975 1.00 97.44 90 ASN A N 1
ATOM 719 C CA . ASN A 1 90 ? 15.568 0.866 -8.371 1.00 97.44 90 ASN A CA 1
ATOM 720 C C . ASN A 1 90 ? 16.161 -0.477 -8.856 1.00 97.44 90 ASN A C 1
ATOM 722 O O . ASN A 1 90 ? 16.711 -0.577 -9.953 1.00 97.44 90 ASN A O 1
ATOM 726 N N . GLU A 1 91 ? 16.041 -1.513 -8.029 1.00 96.62 91 GLU A N 1
ATOM 727 C CA . GLU A 1 91 ? 16.593 -2.853 -8.284 1.00 96.62 91 GLU A CA 1
ATOM 728 C C . GLU A 1 91 ? 15.512 -3.887 -8.662 1.00 96.62 91 GLU A C 1
ATOM 730 O O . GLU A 1 91 ? 15.833 -4.966 -9.159 1.00 96.62 91 GLU A O 1
ATOM 735 N N . MET A 1 92 ? 14.225 -3.587 -8.435 1.00 98.12 92 MET A N 1
ATOM 736 C CA . MET A 1 92 ? 13.117 -4.495 -8.756 1.00 98.12 92 MET A CA 1
ATOM 737 C C . MET A 1 92 ? 12.851 -4.552 -10.262 1.00 98.12 92 MET A C 1
ATOM 739 O O . MET A 1 92 ? 12.853 -3.535 -10.960 1.00 98.12 92 MET A O 1
ATOM 743 N N . THR A 1 93 ? 12.545 -5.748 -10.762 1.00 98.38 93 THR A N 1
ATOM 744 C CA . THR A 1 93 ? 12.075 -5.926 -12.138 1.00 98.38 93 THR A CA 1
ATOM 745 C C . THR A 1 93 ? 10.627 -5.453 -12.293 1.00 98.38 93 THR A C 1
ATOM 747 O O . THR A 1 93 ? 9.906 -5.247 -11.318 1.00 98.38 93 THR A O 1
ATOM 750 N N . ALA A 1 94 ? 10.159 -5.309 -13.536 1.00 98.25 94 ALA A N 1
ATOM 751 C CA . ALA A 1 94 ? 8.758 -4.974 -13.794 1.00 98.25 94 ALA A CA 1
ATOM 752 C C . ALA A 1 94 ? 7.782 -6.030 -13.238 1.00 98.25 94 ALA A C 1
ATOM 754 O O . ALA A 1 94 ? 6.689 -5.671 -12.812 1.00 98.25 94 ALA A O 1
ATOM 755 N N . GLU A 1 95 ? 8.180 -7.306 -13.225 1.00 98.44 95 GLU A N 1
ATOM 756 C CA . GLU A 1 95 ? 7.398 -8.402 -12.639 1.00 98.44 95 GLU A CA 1
ATOM 757 C C . GLU A 1 95 ? 7.325 -8.263 -11.115 1.00 98.44 95 GLU A C 1
ATOM 759 O O . GLU A 1 95 ? 6.229 -8.246 -10.564 1.00 98.44 95 GLU A O 1
ATOM 764 N N . ASP A 1 96 ? 8.459 -8.014 -10.450 1.00 98.56 96 ASP A N 1
ATOM 765 C CA . ASP A 1 96 ? 8.486 -7.795 -8.998 1.00 98.56 96 ASP A CA 1
ATOM 766 C C . ASP A 1 96 ? 7.611 -6.596 -8.587 1.00 98.56 96 ASP A C 1
ATOM 768 O O . ASP A 1 96 ? 6.903 -6.635 -7.576 1.00 98.56 96 ASP A O 1
ATOM 772 N N . VAL A 1 97 ? 7.657 -5.499 -9.357 1.00 98.75 97 VAL A N 1
ATOM 773 C CA . VAL A 1 97 ? 6.821 -4.319 -9.088 1.00 98.75 97 VAL A CA 1
ATOM 774 C C . VAL A 1 97 ? 5.349 -4.645 -9.325 1.00 98.75 97 VAL A C 1
ATOM 776 O O . VAL A 1 97 ? 4.517 -4.247 -8.512 1.00 98.75 97 VAL A O 1
ATOM 779 N N . ALA A 1 98 ? 5.013 -5.381 -10.388 1.00 98.75 98 ALA A N 1
ATOM 780 C CA . ALA A 1 98 ? 3.641 -5.804 -10.661 1.00 98.75 98 ALA A CA 1
ATOM 781 C C . ALA A 1 98 ? 3.071 -6.656 -9.515 1.00 98.75 98 ALA A C 1
ATOM 783 O O . ALA A 1 98 ? 2.000 -6.329 -9.002 1.00 98.75 98 ALA A O 1
ATOM 784 N N . ASP A 1 99 ? 3.821 -7.653 -9.043 1.00 98.75 99 ASP A N 1
ATOM 785 C CA . ASP A 1 99 ? 3.438 -8.496 -7.904 1.00 98.75 99 ASP A CA 1
ATOM 786 C C . ASP A 1 99 ? 3.238 -7.662 -6.629 1.00 98.75 99 ASP A C 1
ATOM 788 O O . ASP A 1 99 ? 2.259 -7.824 -5.895 1.00 98.75 99 ASP A O 1
ATOM 792 N N . GLY A 1 100 ? 4.128 -6.695 -6.384 1.00 98.69 100 GLY A N 1
ATOM 793 C CA . GLY A 1 100 ? 3.982 -5.755 -5.277 1.00 98.69 100 GLY A CA 1
ATOM 794 C C . GLY A 1 100 ? 2.715 -4.897 -5.381 1.00 98.69 100 GLY A C 1
ATOM 795 O O . GLY A 1 100 ? 2.062 -4.637 -4.366 1.00 98.69 100 GLY A O 1
ATOM 796 N N . LEU A 1 101 ? 2.340 -4.454 -6.586 1.00 98.81 101 LEU A N 1
ATOM 797 C CA . LEU A 1 101 ? 1.106 -3.696 -6.817 1.00 98.81 101 LEU A CA 1
ATOM 798 C C . LEU A 1 101 ? -0.147 -4.560 -6.635 1.00 98.81 101 LEU A C 1
ATOM 800 O O . LEU A 1 101 ? -1.143 -4.065 -6.098 1.00 98.81 101 LEU A O 1
ATOM 804 N N . ASP A 1 102 ? -0.092 -5.836 -7.009 1.00 98.81 102 ASP A N 1
ATOM 805 C CA . ASP A 1 102 ? -1.167 -6.794 -6.755 1.00 98.81 102 ASP A CA 1
ATOM 806 C C . ASP A 1 102 ? -1.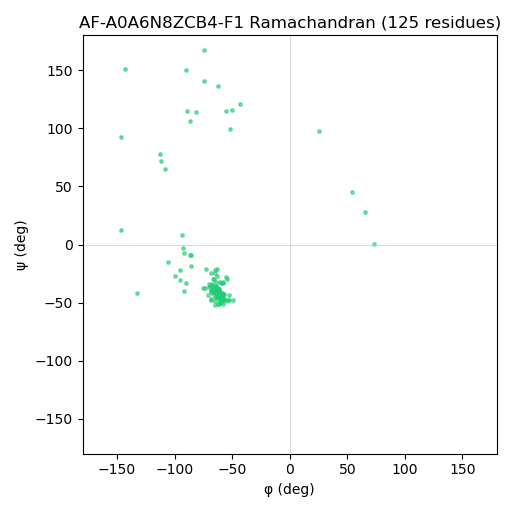351 -7.042 -5.251 1.00 98.81 102 ASP A C 1
ATOM 808 O O . ASP A 1 102 ? -2.482 -7.018 -4.755 1.00 98.81 102 ASP A O 1
ATOM 812 N N . ASP A 1 103 ? -0.263 -7.150 -4.485 1.00 98.75 103 ASP A N 1
ATOM 813 C CA . ASP A 1 103 ? -0.322 -7.228 -3.021 1.00 98.75 103 ASP A CA 1
ATOM 814 C C . ASP A 1 103 ? -0.879 -5.934 -2.391 1.00 98.75 103 ASP A C 1
ATOM 816 O O . ASP A 1 103 ? -1.686 -5.979 -1.454 1.00 98.75 103 ASP A O 1
ATOM 820 N N . VAL A 1 104 ? -0.506 -4.756 -2.911 1.00 98.69 104 VAL A N 1
ATOM 821 C CA . VAL A 1 104 ? -1.092 -3.470 -2.487 1.00 98.69 104 VAL A CA 1
ATOM 822 C C . VAL A 1 104 ? -2.594 -3.450 -2.762 1.00 98.69 104 VAL A C 1
ATOM 824 O O . VAL A 1 104 ? -3.373 -3.037 -1.898 1.00 98.69 104 VAL A O 1
ATOM 827 N N . LYS A 1 105 ? -3.017 -3.910 -3.941 1.00 98.50 105 LYS A N 1
ATOM 828 C CA . LYS A 1 105 ? -4.430 -4.015 -4.297 1.00 98.50 105 LYS A CA 1
ATOM 829 C C . LYS A 1 105 ? -5.161 -4.981 -3.368 1.00 98.50 105 LYS A C 1
ATOM 831 O O . LYS A 1 105 ? -6.227 -4.631 -2.868 1.00 98.50 105 LYS A O 1
ATOM 836 N N . ALA A 1 106 ? -4.578 -6.139 -3.069 1.00 98.31 106 ALA A N 1
ATOM 837 C CA . ALA A 1 106 ? -5.141 -7.099 -2.127 1.00 98.31 106 ALA A CA 1
ATOM 838 C C . ALA A 1 106 ? -5.278 -6.507 -0.715 1.00 98.31 106 ALA A C 1
ATOM 840 O O . ALA A 1 106 ? -6.293 -6.729 -0.060 1.00 98.31 106 ALA A O 1
ATOM 841 N N . LEU A 1 107 ? -4.315 -5.696 -0.254 1.00 97.81 107 LEU A N 1
ATOM 842 C CA . LEU A 1 107 ? -4.425 -4.984 1.025 1.00 97.81 107 LEU A CA 1
ATOM 843 C C . LEU A 1 107 ? -5.574 -3.976 1.002 1.00 97.81 107 LEU A C 1
ATOM 845 O O . LEU A 1 107 ? -6.339 -3.892 1.962 1.00 97.81 107 LEU A O 1
ATOM 849 N N . ILE A 1 108 ? -5.681 -3.197 -0.077 1.00 96.50 108 ILE A N 1
ATOM 850 C CA . ILE A 1 108 ? -6.745 -2.208 -0.242 1.00 96.50 108 ILE A CA 1
ATOM 851 C C . ILE A 1 108 ? -8.099 -2.901 -0.282 1.00 96.50 108 ILE A C 1
ATOM 853 O O . ILE A 1 108 ? -9.008 -2.420 0.374 1.00 96.50 108 ILE A O 1
ATOM 857 N N . ASP A 1 109 ? -8.247 -4.023 -0.976 1.00 95.88 109 ASP A N 1
ATOM 858 C CA . ASP A 1 109 ? -9.532 -4.702 -1.148 1.00 95.88 109 ASP A CA 1
ATOM 859 C C . ASP A 1 109 ? -9.873 -5.665 0.001 1.00 95.88 109 ASP A C 1
ATOM 861 O O . ASP A 1 109 ? -11.018 -6.089 0.103 1.00 95.88 109 ASP A O 1
ATOM 865 N N . ASN A 1 110 ? -8.942 -5.937 0.923 1.00 95.06 110 ASN A N 1
ATOM 866 C CA . ASN A 1 110 ? -9.101 -6.919 2.000 1.00 95.06 110 ASN A CA 1
ATOM 867 C C . ASN A 1 110 ? -10.417 -6.745 2.795 1.00 95.06 110 ASN A C 1
ATOM 869 O O . ASN A 1 110 ? -10.619 -5.745 3.494 1.00 95.06 110 ASN A O 1
ATOM 873 N N . GLU A 1 111 ? -11.295 -7.748 2.730 1.00 89.75 111 GLU A N 1
ATOM 874 C CA . GLU A 1 111 ? -12.628 -7.746 3.352 1.00 89.75 111 GLU A CA 1
ATOM 875 C C . GLU A 1 111 ? -12.597 -7.529 4.871 1.00 89.75 111 GLU A C 1
ATOM 877 O O . GLU A 1 111 ? -13.460 -6.841 5.418 1.00 89.75 111 GLU A O 1
ATOM 882 N N . ALA A 1 112 ? -11.563 -8.013 5.567 1.00 88.19 112 ALA A N 1
ATOM 883 C CA . ALA A 1 112 ? -11.404 -7.779 7.002 1.00 88.19 112 ALA A CA 1
ATOM 884 C C . ALA A 1 112 ? -11.225 -6.284 7.330 1.00 88.19 112 ALA A C 1
ATOM 886 O O . ALA A 1 112 ? -11.504 -5.846 8.444 1.00 88.19 112 ALA A O 1
ATOM 887 N N . LEU A 1 113 ? -10.816 -5.470 6.351 1.00 87.62 113 LEU A N 1
ATOM 888 C CA . LEU A 1 113 ? -10.723 -4.019 6.474 1.00 87.62 113 LEU A CA 1
ATOM 889 C C . LEU A 1 113 ? -11.999 -3.286 6.036 1.00 87.62 113 LEU A C 1
ATOM 891 O O . LEU A 1 113 ? -12.059 -2.067 6.199 1.00 87.62 113 LEU A O 1
ATOM 895 N N . ALA A 1 114 ? -13.003 -3.952 5.458 1.00 82.38 114 ALA A N 1
ATOM 896 C CA . ALA A 1 114 ? -14.199 -3.288 4.922 1.00 82.38 114 ALA A CA 1
ATOM 897 C C . ALA A 1 114 ? -14.959 -2.515 6.017 1.00 82.38 114 ALA A C 1
ATOM 899 O O . ALA A 1 114 ? -15.200 -1.310 5.886 1.00 82.38 114 ALA A O 1
ATOM 900 N N . ASP A 1 115 ? -15.201 -3.159 7.162 1.00 74.12 115 ASP A N 1
ATOM 901 C CA . ASP A 1 115 ? -15.839 -2.553 8.344 1.00 74.12 115 ASP A CA 1
ATOM 902 C C . ASP A 1 115 ? -14.997 -1.428 8.972 1.00 74.12 115 ASP A C 1
ATOM 904 O O . ASP A 1 115 ? -15.503 -0.557 9.681 1.00 74.12 115 ASP A O 1
ATOM 908 N N . HIS A 1 116 ? -13.689 -1.429 8.713 1.00 75.44 116 HIS A N 1
ATOM 909 C CA . HIS A 1 116 ? -12.754 -0.424 9.211 1.00 75.44 116 HIS A CA 1
ATOM 910 C C . HIS A 1 116 ? -12.698 0.814 8.304 1.00 75.44 116 HIS A C 1
ATOM 912 O O . HIS A 1 116 ? -12.241 1.867 8.748 1.00 75.44 116 HIS A O 1
ATOM 918 N N . ARG A 1 117 ? -13.168 0.682 7.056 1.00 69.62 117 ARG A N 1
ATOM 919 C CA . ARG A 1 117 ? -13.238 1.729 6.024 1.00 69.62 117 ARG A CA 1
ATOM 920 C C . ARG A 1 117 ? -14.632 2.348 5.908 1.00 69.62 117 ARG A C 1
ATOM 922 O O . ARG A 1 117 ? -14.761 3.504 5.496 1.00 69.62 117 ARG A O 1
ATOM 929 N N . ALA A 1 118 ? -15.669 1.588 6.254 1.00 63.66 118 ALA A N 1
ATOM 930 C CA . ALA A 1 118 ? -17.034 2.073 6.360 1.00 63.66 118 ALA A CA 1
ATOM 931 C C . ALA A 1 118 ? -17.218 2.772 7.714 1.00 63.66 118 ALA A C 1
ATOM 933 O O . ALA A 1 118 ? -17.136 2.140 8.765 1.00 63.66 118 ALA A O 1
ATOM 934 N N . GLY A 1 119 ? -17.449 4.090 7.699 1.00 52.94 119 GLY A N 1
ATOM 935 C CA . GLY A 1 119 ? -17.803 4.880 8.884 1.00 52.94 119 GLY A CA 1
ATOM 936 C C . GLY A 1 119 ? -18.832 4.140 9.737 1.00 52.94 119 GLY A C 1
ATOM 937 O O . GLY A 1 119 ? -19.892 3.795 9.225 1.00 52.94 119 GLY A O 1
ATOM 938 N N . ALA A 1 120 ? -18.509 3.860 11.002 1.00 44.41 120 ALA A N 1
ATOM 939 C CA . ALA A 1 120 ? -19.323 3.027 11.879 1.00 44.41 120 ALA A CA 1
ATOM 940 C C . ALA A 1 120 ? -20.789 3.498 11.930 1.00 44.41 120 ALA A C 1
ATOM 942 O O . ALA A 1 120 ? -21.150 4.385 12.697 1.00 44.41 120 ALA A O 1
ATOM 943 N N . VAL A 1 121 ? -21.652 2.833 11.164 1.00 42.44 121 VAL A N 1
ATOM 944 C CA . VAL A 1 121 ? -23.078 2.700 11.468 1.00 42.44 121 VAL A CA 1
ATOM 945 C C . VAL A 1 121 ? -23.296 1.251 11.877 1.00 42.44 121 VAL A C 1
ATOM 947 O O . VAL A 1 121 ? -23.980 0.477 11.220 1.00 42.44 121 VAL A O 1
ATOM 950 N N . ARG A 1 122 ? -22.683 0.863 12.996 1.00 43.81 122 ARG A N 1
ATOM 951 C CA . ARG A 1 122 ? -23.136 -0.301 13.758 1.00 43.81 122 ARG A CA 1
ATOM 952 C C . ARG A 1 122 ? -23.699 0.205 15.077 1.00 43.81 122 ARG A C 1
ATOM 954 O O . ARG A 1 122 ? -23.100 0.082 16.139 1.00 43.81 122 ARG A O 1
ATOM 961 N N . LEU A 1 123 ? -24.867 0.842 14.970 1.00 42.44 123 LEU A N 1
ATOM 962 C CA . LEU A 1 123 ? -25.777 0.985 16.098 1.00 42.44 123 LEU A CA 1
ATOM 963 C C . LEU A 1 123 ? -26.070 -0.422 16.627 1.00 42.44 123 LEU A C 1
ATOM 965 O O . LEU A 1 123 ? -26.617 -1.259 15.913 1.00 42.44 123 LEU A O 1
ATOM 969 N N . LEU A 1 124 ? -25.627 -0.658 17.860 1.00 48.59 124 LEU A N 1
ATOM 970 C CA . LEU A 1 124 ? -26.221 -1.538 18.861 1.00 48.59 124 LEU A CA 1
ATOM 971 C C . LEU A 1 124 ? -27.083 -2.684 18.304 1.00 48.59 124 LEU A C 1
ATOM 973 O O . LEU A 1 124 ? -28.290 -2.547 18.126 1.00 48.59 124 LEU A O 1
ATOM 977 N N . ARG A 1 125 ? -26.488 -3.870 18.188 1.00 41.22 125 ARG A N 1
ATOM 978 C CA . ARG A 1 125 ? -27.218 -5.102 18.499 1.00 41.22 125 ARG A CA 1
ATOM 979 C C . ARG A 1 125 ? -26.604 -5.719 19.743 1.00 41.22 125 ARG A C 1
ATOM 981 O O . ARG A 1 125 ? -25.793 -6.633 19.679 1.00 41.22 125 ARG A O 1
ATOM 988 N N . ARG A 1 126 ? -26.967 -5.125 20.880 1.00 42.81 126 ARG A N 1
ATOM 989 C CA . ARG A 1 126 ? -27.093 -5.861 22.133 1.00 42.81 126 ARG A CA 1
ATOM 990 C C . ARG A 1 126 ? -28.526 -6.376 22.187 1.00 42.81 126 ARG A C 1
ATOM 992 O O . ARG A 1 126 ? -29.449 -5.569 22.261 1.00 42.81 126 ARG A O 1
ATOM 999 N N . SER A 1 127 ? -28.671 -7.689 22.141 1.00 54.81 127 SER A N 1
ATOM 1000 C CA . SER A 1 127 ? -29.815 -8.442 22.653 1.00 54.81 127 SER A CA 1
ATOM 1001 C C . SER A 1 127 ? -29.315 -9.842 22.942 1.00 54.81 127 SER A C 1
ATOM 1003 O O . SER A 1 127 ? -28.816 -10.448 21.966 1.00 54.81 127 SER A O 1
#

Nearest PDB structures (foldseek):
  3u9m-assembly1_A  TM=3.097E-01  e=6.146E+00  Homo sapiens
  8tn6-assembly1_C  TM=3.192E-01  e=7.465E+00  synthetic construct

pLDDT: mean 91.36, std 14.3, range [41.22, 98.81]

Solvent-accessible surface area (backbone atoms only — not comparable to full-atom values): 6664 Å² total; per-residue (Å²): 132,61,38,65,55,23,43,53,48,13,57,51,25,42,55,48,13,66,63,25,52,82,77,37,59,32,59,13,18,40,24,24,26,47,14,45,52,23,44,51,36,18,30,24,56,72,69,74,46,75,58,90,48,76,72,28,56,58,52,49,33,52,50,50,22,69,74,63,69,43,66,58,53,48,52,25,50,45,40,23,48,52,26,44,51,26,44,78,67,63,74,68,50,70,64,58,47,49,54,28,40,51,33,25,48,49,54,72,65,33,70,85,48,47,73,52,66,45,80,86,82,73,77,78,87,83,129

Radius of gyration: 14.87 Å; Cα contacts (8 Å, |Δi|>4): 163; chains: 1; bounding box: 47×27×41 Å

Sequence (127 aa):
MATRKYQQASEHFLAQAGQELASDLPQASEKGWGAATQILKAIAEQRGWEHNRHRHYLSITSRLRDETGDGDIRRLFGSASLLHENFYENEMTAEDVADGLDDVKALIDNEALADHRAGAVRLLRRS